Protein AF-A0A840J865-F1 (afdb_monomer_lite)

Organism: NCBI:txid1181879

pLDDT: mean 91.91, std 9.21, range [48.34, 98.06]

Sequence (115 aa):
MIGTKDIAAQLRRWAETQDAPQRAAFEVLDEQGHWLRNKAFIDACVHEDEFEGVVYISWWQAAEAEGELTGSSGEMAVLRFALFLAQDPVGLSSLDSSNRAIVVREFARALGVAR

Structure (mmCIF, N/CA/C/O backbone):
data_AF-A0A840J865-F1
#
_entry.id   AF-A0A840J865-F1
#
loop_
_atom_site.group_PDB
_atom_site.id
_atom_site.type_symbol
_atom_site.label_atom_id
_atom_site.label_alt_id
_atom_site.label_comp_id
_atom_site.label_asym_id
_atom_site.label_entity_id
_atom_site.label_seq_id
_atom_site.pdbx_PDB_ins_code
_atom_site.Cartn_x
_atom_site.Cartn_y
_atom_site.Cartn_z
_atom_site.occupancy
_atom_site.B_iso_or_equiv
_atom_site.auth_seq_id
_atom_site.auth_comp_id
_atom_site.auth_asym_id
_atom_site.auth_atom_id
_atom_site.pdbx_PDB_model_num
ATOM 1 N N . MET A 1 1 ? 8.240 -5.808 -24.562 1.00 48.34 1 MET A N 1
ATOM 2 C CA . MET A 1 1 ? 7.111 -5.211 -23.820 1.00 48.34 1 MET A CA 1
ATOM 3 C C . MET A 1 1 ? 6.376 -6.353 -23.145 1.00 48.34 1 MET A C 1
ATOM 5 O O . MET A 1 1 ? 5.748 -7.144 -23.841 1.00 48.34 1 MET A O 1
ATOM 9 N N . ILE A 1 2 ? 6.548 -6.499 -21.834 1.00 56.19 2 ILE A N 1
ATOM 10 C CA . ILE A 1 2 ? 5.824 -7.488 -21.030 1.00 56.19 2 ILE A CA 1
ATOM 11 C C . ILE A 1 2 ? 4.342 -7.084 -21.058 1.00 56.19 2 ILE A C 1
ATOM 13 O O . ILE A 1 2 ? 4.005 -5.927 -20.809 1.00 56.19 2 ILE A O 1
ATOM 17 N N . GLY A 1 3 ? 3.447 -7.985 -21.466 1.00 58.88 3 GLY A N 1
ATOM 18 C CA . GLY A 1 3 ? 2.014 -7.680 -21.517 1.00 58.88 3 GLY A CA 1
ATOM 19 C C . GLY A 1 3 ? 1.437 -7.503 -20.107 1.00 58.88 3 GLY A C 1
ATOM 20 O O . GLY A 1 3 ? 1.873 -8.164 -19.175 1.00 58.88 3 GLY A O 1
ATOM 21 N N . THR A 1 4 ? 0.404 -6.677 -19.924 1.00 61.50 4 THR A N 1
ATOM 22 C CA . THR A 1 4 ? -0.187 -6.383 -18.596 1.00 61.50 4 THR A CA 1
ATOM 23 C C . THR A 1 4 ? -0.625 -7.634 -17.814 1.00 61.50 4 THR A C 1
ATOM 25 O O . THR A 1 4 ? -0.537 -7.669 -16.591 1.00 61.50 4 THR A O 1
ATOM 28 N N . LYS A 1 5 ? -1.068 -8.693 -18.512 1.00 60.34 5 LYS A N 1
ATOM 29 C CA . LYS A 1 5 ? -1.410 -9.990 -17.891 1.00 60.34 5 LYS A CA 1
ATOM 30 C C . LYS A 1 5 ? -0.199 -10.719 -17.301 1.00 60.34 5 LYS A C 1
ATOM 32 O O . LYS A 1 5 ? -0.360 -11.481 -16.356 1.00 60.34 5 LYS A O 1
ATOM 37 N N . ASP A 1 6 ? 0.975 -10.498 -17.871 1.00 81.06 6 ASP A N 1
ATOM 38 C CA . ASP A 1 6 ? 2.231 -11.095 -17.432 1.00 81.06 6 ASP A CA 1
ATOM 39 C C . ASP A 1 6 ? 2.783 -10.334 -16.210 1.00 81.06 6 ASP A C 1
ATOM 41 O O . ASP A 1 6 ? 3.140 -10.951 -15.209 1.00 81.06 6 ASP A O 1
ATOM 45 N N . ILE A 1 7 ? 2.659 -8.999 -16.200 1.00 84.88 7 ILE A N 1
ATOM 46 C CA . ILE A 1 7 ? 3.040 -8.141 -15.061 1.00 84.88 7 ILE A CA 1
ATOM 47 C C . ILE A 1 7 ? 2.308 -8.541 -13.771 1.00 84.88 7 ILE A C 1
ATOM 49 O O . ILE A 1 7 ? 2.951 -8.779 -12.755 1.00 84.88 7 ILE A O 1
ATOM 53 N N . ALA A 1 8 ? 0.978 -8.681 -13.792 1.00 86.75 8 ALA A N 1
ATOM 54 C CA . ALA A 1 8 ? 0.218 -9.025 -12.582 1.00 86.75 8 ALA A CA 1
ATOM 55 C C . ALA A 1 8 ? 0.602 -10.401 -11.999 1.00 86.75 8 ALA A C 1
ATOM 57 O O . ALA A 1 8 ? 0.644 -10.584 -10.784 1.00 86.75 8 ALA A O 1
ATOM 58 N N . ALA A 1 9 ? 0.911 -11.381 -12.855 1.00 90.19 9 ALA A N 1
ATOM 59 C CA . ALA A 1 9 ? 1.342 -12.708 -12.417 1.00 90.19 9 ALA A CA 1
ATOM 60 C C . ALA A 1 9 ? 2.769 -12.711 -11.844 1.00 90.19 9 ALA A C 1
ATOM 62 O O . ALA A 1 9 ? 3.085 -13.527 -10.976 1.00 90.19 9 ALA A O 1
ATOM 63 N N . GLN A 1 10 ? 3.642 -11.834 -12.339 1.00 91.56 10 GLN A N 1
ATOM 64 C CA . GLN A 1 10 ? 4.982 -11.646 -11.786 1.00 91.56 10 GLN A CA 1
ATOM 65 C C . GLN A 1 10 ? 4.929 -10.887 -10.456 1.00 91.56 10 GLN A C 1
ATOM 67 O O . GLN A 1 10 ? 5.506 -11.354 -9.478 1.00 91.56 10 GLN A O 1
ATOM 72 N N . LEU A 1 11 ? 4.131 -9.819 -10.373 1.00 94.44 11 LEU A N 1
ATOM 73 C CA . LEU A 1 11 ? 3.915 -9.071 -9.134 1.00 94.44 11 LEU A CA 1
ATOM 74 C C . LEU A 1 11 ? 3.311 -9.931 -8.022 1.00 94.44 11 LEU A C 1
ATOM 76 O O . LEU A 1 11 ? 3.740 -9.822 -6.880 1.00 94.44 11 LEU A O 1
ATOM 80 N N . ARG A 1 12 ? 2.378 -10.839 -8.341 1.00 94.81 12 ARG A N 1
ATOM 81 C CA . ARG A 1 12 ? 1.838 -11.774 -7.341 1.00 94.81 12 ARG A CA 1
ATOM 82 C C . ARG A 1 12 ? 2.927 -12.680 -6.755 1.00 94.81 12 ARG A C 1
ATOM 84 O O . ARG A 1 12 ? 2.993 -12.846 -5.545 1.00 94.81 12 ARG A O 1
ATOM 91 N N . ARG A 1 13 ? 3.824 -13.205 -7.599 1.00 93.75 13 ARG A N 1
ATOM 92 C CA . ARG A 1 13 ? 4.977 -14.009 -7.149 1.00 93.75 13 ARG A CA 1
ATOM 93 C C . ARG A 1 13 ? 5.953 -13.193 -6.303 1.00 93.75 13 ARG A C 1
ATOM 95 O O . ARG A 1 13 ? 6.463 -13.697 -5.311 1.00 93.75 13 ARG A O 1
ATOM 102 N N . TRP A 1 14 ? 6.193 -11.937 -6.669 1.00 95.00 14 TRP A N 1
ATOM 103 C CA . TRP A 1 14 ? 6.996 -11.023 -5.860 1.00 95.00 14 TRP A CA 1
ATOM 104 C C . TRP A 1 14 ? 6.339 -10.729 -4.500 1.00 95.00 14 TRP A C 1
ATOM 106 O O . TRP A 1 14 ? 7.009 -10.793 -3.474 1.00 95.00 14 TRP A O 1
ATOM 116 N N . ALA A 1 15 ? 5.026 -10.488 -4.449 1.00 96.38 15 ALA A N 1
ATOM 117 C CA . ALA A 1 15 ? 4.300 -10.195 -3.210 1.00 96.38 15 ALA A CA 1
ATOM 118 C C . ALA A 1 15 ? 4.363 -11.345 -2.183 1.00 96.38 15 ALA A C 1
ATOM 120 O O . ALA A 1 15 ? 4.396 -11.112 -0.970 1.00 96.38 15 ALA A O 1
ATOM 121 N N . GLU A 1 16 ? 4.440 -12.595 -2.651 1.00 95.69 16 GLU A N 1
ATOM 122 C CA . GLU A 1 16 ? 4.618 -13.780 -1.801 1.00 95.69 16 GLU A CA 1
ATOM 123 C C . GLU A 1 16 ? 5.948 -13.771 -1.026 1.00 95.69 16 GLU A C 1
ATOM 125 O O . GLU A 1 16 ? 6.026 -14.372 0.052 1.00 95.69 16 GLU A O 1
ATOM 130 N N . THR A 1 17 ? 6.970 -13.064 -1.522 1.00 94.81 17 THR A N 1
ATOM 131 C CA . THR A 1 17 ? 8.281 -12.940 -0.864 1.00 94.81 17 THR A CA 1
ATOM 132 C C . THR A 1 17 ? 8.385 -11.725 0.059 1.00 94.81 17 THR A C 1
ATOM 134 O O . THR A 1 17 ? 9.350 -11.623 0.815 1.00 94.81 17 THR A O 1
ATOM 137 N N . GLN A 1 18 ? 7.386 -10.835 0.050 1.00 95.06 18 GLN A N 1
ATOM 138 C CA . GLN A 1 18 ? 7.379 -9.620 0.866 1.00 95.06 18 GLN A CA 1
ATOM 139 C C . GLN A 1 18 ? 6.870 -9.862 2.291 1.00 95.06 18 GLN A C 1
ATOM 141 O O . GLN A 1 18 ? 6.214 -10.872 2.587 1.00 95.06 18 GLN A O 1
ATOM 146 N N . ASP A 1 19 ? 7.149 -8.895 3.168 1.00 93.69 19 ASP A N 1
ATOM 147 C CA . ASP A 1 19 ? 6.582 -8.827 4.513 1.00 93.69 19 ASP A CA 1
ATOM 148 C C . ASP A 1 19 ? 5.047 -8.668 4.496 1.00 93.69 19 ASP A C 1
ATOM 150 O O . ASP A 1 19 ? 4.417 -8.428 3.463 1.00 93.69 19 ASP A O 1
ATOM 154 N N . ALA A 1 20 ? 4.417 -8.865 5.658 1.00 94.44 20 ALA A N 1
ATOM 155 C CA . ALA A 1 20 ? 2.960 -8.849 5.752 1.00 94.44 20 ALA A CA 1
ATOM 156 C C . ALA A 1 20 ? 2.329 -7.495 5.349 1.00 94.44 20 ALA A C 1
ATOM 158 O O . ALA A 1 20 ? 1.342 -7.534 4.611 1.00 94.44 20 ALA A O 1
ATOM 159 N N . PRO A 1 21 ? 2.855 -6.322 5.767 1.00 95.44 21 PRO A N 1
ATOM 160 C CA . PRO A 1 21 ? 2.319 -5.031 5.328 1.00 95.44 21 PRO A CA 1
ATOM 161 C C . PRO A 1 21 ? 2.404 -4.804 3.811 1.00 95.44 21 PRO A C 1
ATOM 163 O O . PRO A 1 21 ? 1.399 -4.452 3.192 1.00 95.44 21 PRO A O 1
ATOM 166 N N . GLN A 1 22 ? 3.551 -5.074 3.185 1.00 96.00 22 GLN A N 1
ATOM 167 C CA . GLN A 1 22 ? 3.721 -4.905 1.738 1.00 96.00 22 GLN A CA 1
ATOM 168 C C . GLN A 1 22 ? 2.893 -5.906 0.932 1.00 96.00 22 GLN A C 1
ATOM 170 O O . GLN A 1 22 ? 2.312 -5.553 -0.096 1.00 96.00 22 GLN A O 1
ATOM 175 N N . ARG A 1 23 ? 2.775 -7.150 1.410 1.00 96.94 23 ARG A N 1
ATOM 176 C CA . ARG A 1 23 ? 1.885 -8.138 0.793 1.00 96.94 23 ARG A CA 1
ATOM 177 C C . ARG A 1 23 ? 0.429 -7.691 0.860 1.00 96.94 23 ARG A C 1
ATOM 179 O O . ARG A 1 23 ? -0.260 -7.745 -0.150 1.00 96.94 23 ARG A O 1
ATOM 186 N N . ALA A 1 24 ? -0.030 -7.207 2.014 1.00 96.81 24 ALA A N 1
ATOM 187 C CA . ALA A 1 24 ? -1.387 -6.686 2.162 1.00 96.81 24 ALA A CA 1
ATOM 188 C C . ALA A 1 24 ? -1.641 -5.474 1.248 1.00 96.81 24 ALA A C 1
ATOM 190 O O . ALA A 1 24 ? -2.713 -5.371 0.658 1.00 96.81 24 ALA A O 1
ATOM 191 N N . ALA A 1 25 ? -0.652 -4.590 1.084 1.00 97.62 25 ALA A N 1
ATOM 192 C CA . ALA A 1 25 ? -0.730 -3.483 0.136 1.00 97.62 25 ALA A CA 1
ATOM 193 C C . ALA A 1 25 ? -0.925 -3.966 -1.309 1.00 97.62 25 ALA A C 1
ATOM 195 O O . ALA A 1 25 ? -1.785 -3.444 -2.018 1.00 97.62 25 ALA A O 1
ATOM 196 N N . PHE A 1 26 ? -0.166 -4.981 -1.737 1.00 97.81 26 PHE A N 1
ATOM 197 C CA . PHE A 1 26 ? -0.345 -5.595 -3.052 1.00 97.81 26 PHE A CA 1
ATOM 198 C C . PHE A 1 26 ? -1.743 -6.207 -3.216 1.00 97.81 26 PHE A C 1
ATOM 200 O O . PHE A 1 26 ? -2.411 -5.906 -4.202 1.00 97.81 26 PHE A O 1
ATOM 207 N N . GLU A 1 27 ? -2.202 -7.012 -2.253 1.00 97.56 27 GLU A N 1
ATOM 208 C CA . GLU A 1 27 ? -3.513 -7.680 -2.316 1.00 97.56 27 GLU A CA 1
ATOM 209 C C . GLU A 1 27 ? -4.659 -6.667 -2.448 1.00 97.56 27 GLU A C 1
ATOM 211 O O . GLU A 1 27 ? -5.550 -6.840 -3.274 1.00 97.56 27 GLU A O 1
ATOM 216 N N . VAL A 1 28 ? -4.592 -5.541 -1.728 1.00 97.38 28 VAL A N 1
ATOM 217 C CA . VAL A 1 28 ? -5.562 -4.440 -1.864 1.00 97.38 28 VAL A CA 1
ATOM 218 C C . VAL A 1 28 ? -5.633 -3.916 -3.306 1.00 97.38 28 VAL A C 1
ATOM 220 O O . VAL A 1 28 ? -6.725 -3.662 -3.823 1.00 97.38 28 VAL A O 1
ATOM 223 N N . LEU A 1 29 ? -4.486 -3.742 -3.969 1.00 96.88 29 LEU A N 1
ATOM 224 C CA . LEU A 1 29 ? -4.438 -3.273 -5.357 1.00 96.88 29 LEU A CA 1
ATOM 225 C C . LEU A 1 29 ? -4.876 -4.352 -6.357 1.00 96.88 29 LEU A C 1
ATOM 227 O O . LEU A 1 29 ? -5.511 -4.019 -7.361 1.00 96.88 29 LEU A O 1
ATOM 231 N N . ASP A 1 30 ? -4.549 -5.619 -6.102 1.00 96.06 30 ASP A N 1
ATOM 232 C CA . ASP A 1 30 ? -4.917 -6.754 -6.954 1.00 96.06 30 ASP A CA 1
ATOM 233 C C . ASP A 1 30 ? -6.425 -7.028 -6.917 1.00 96.06 30 ASP A C 1
ATOM 235 O O . ASP A 1 30 ? -7.057 -7.125 -7.972 1.00 96.06 30 ASP A O 1
ATOM 239 N N . GLU A 1 31 ? -7.025 -7.046 -5.723 1.00 95.81 31 GLU A N 1
ATOM 240 C CA . GLU A 1 31 ? -8.469 -7.217 -5.539 1.00 95.81 31 GLU A CA 1
ATOM 241 C C . GLU A 1 31 ? -9.268 -6.077 -6.181 1.00 95.81 31 GLU A C 1
ATOM 243 O O . GLU A 1 31 ? -10.283 -6.313 -6.843 1.00 95.81 31 GLU A O 1
ATOM 248 N N . GLN A 1 32 ? -8.811 -4.830 -6.024 1.00 95.00 32 GLN A N 1
ATOM 249 C CA . GLN A 1 32 ? -9.481 -3.675 -6.620 1.00 95.00 32 GLN A CA 1
ATOM 250 C C . GLN A 1 32 ? -9.272 -3.605 -8.144 1.00 95.00 32 GLN A C 1
ATOM 252 O O . GLN A 1 32 ? -10.170 -3.190 -8.881 1.00 95.00 32 GLN A O 1
ATOM 257 N N . GLY A 1 33 ? -8.104 -4.025 -8.634 1.00 92.12 33 GLY A N 1
ATOM 258 C CA . GLY A 1 33 ? -7.840 -4.324 -10.040 1.00 92.12 33 GLY A CA 1
ATOM 259 C C . GLY A 1 33 ? -7.671 -3.133 -10.994 1.00 92.12 33 GLY A C 1
ATOM 260 O O . GLY A 1 33 ? -7.371 -3.364 -12.170 1.00 92.12 33 GLY A O 1
ATOM 261 N N . HIS A 1 34 ? -7.842 -1.880 -10.551 1.00 94.44 34 HIS A N 1
ATOM 262 C CA . HIS A 1 34 ? -7.605 -0.695 -11.390 1.00 94.44 34 HIS A CA 1
ATOM 263 C C . HIS A 1 34 ? -6.113 -0.401 -11.524 1.00 94.44 34 HIS A C 1
ATOM 265 O O . HIS A 1 34 ? -5.597 -0.320 -12.637 1.00 94.44 34 HIS A O 1
ATOM 271 N N . TRP A 1 35 ? -5.408 -0.247 -10.400 1.00 95.38 35 TRP A N 1
ATOM 272 C CA . TRP A 1 35 ? -4.040 0.283 -10.387 1.00 95.38 35 TRP A CA 1
ATOM 273 C C . TRP A 1 35 ? -3.039 -0.617 -11.111 1.00 95.38 35 TRP A C 1
ATOM 275 O O . TRP A 1 35 ? -2.238 -0.123 -11.898 1.00 95.38 35 TRP A O 1
ATOM 285 N N . LEU A 1 36 ? -3.182 -1.941 -10.994 1.00 93.69 36 LEU A N 1
ATOM 286 C CA . LEU A 1 36 ? -2.354 -2.912 -11.727 1.00 93.69 36 LEU A CA 1
ATOM 287 C C . LEU A 1 36 ? -2.641 -2.972 -13.241 1.00 93.69 36 LEU A C 1
ATOM 289 O O . LEU A 1 36 ? -1.999 -3.726 -13.971 1.00 93.69 36 LEU A O 1
ATOM 293 N N . ARG A 1 37 ? -3.625 -2.210 -13.730 1.00 92.56 37 ARG A N 1
ATOM 294 C CA . ARG A 1 37 ? -3.941 -2.038 -15.159 1.00 92.56 37 ARG A CA 1
ATOM 295 C C . ARG A 1 37 ? -3.780 -0.592 -15.619 1.00 92.56 37 ARG A C 1
ATOM 297 O O . ARG A 1 37 ? -3.839 -0.326 -16.820 1.00 92.56 37 ARG A O 1
ATOM 304 N N . ASN A 1 38 ? -3.599 0.336 -14.686 1.00 94.19 38 ASN A N 1
ATOM 305 C CA . ASN A 1 38 ? -3.426 1.746 -14.968 1.00 94.19 38 ASN A CA 1
ATOM 306 C C . ASN A 1 38 ? -2.012 1.967 -15.513 1.00 94.19 38 ASN A C 1
ATOM 308 O O . ASN A 1 38 ? -1.024 1.729 -14.825 1.00 94.19 38 ASN A O 1
ATOM 312 N N . LYS A 1 39 ? -1.914 2.422 -16.766 1.00 93.88 39 LYS A N 1
ATOM 313 C CA . LYS A 1 39 ? -0.622 2.602 -17.433 1.00 93.88 39 LYS A CA 1
ATOM 314 C C . LYS A 1 39 ? 0.285 3.599 -16.706 1.00 93.88 39 LYS A C 1
ATOM 316 O O . LYS A 1 39 ? 1.468 3.320 -16.584 1.00 93.88 39 LYS A O 1
ATOM 321 N N . ALA A 1 40 ? -0.255 4.718 -16.220 1.00 95.25 40 ALA A N 1
ATOM 322 C CA . ALA A 1 40 ? 0.543 5.723 -15.520 1.00 95.25 40 ALA A CA 1
ATOM 323 C C . ALA A 1 40 ? 1.129 5.157 -14.219 1.00 95.25 40 ALA A C 1
ATOM 325 O O . ALA A 1 40 ? 2.301 5.367 -13.934 1.00 95.25 40 ALA A O 1
ATOM 326 N N . PHE A 1 41 ? 0.341 4.370 -13.481 1.00 96.12 41 PHE A N 1
ATOM 327 C CA . PHE A 1 41 ? 0.828 3.671 -12.294 1.00 96.12 41 PHE A CA 1
ATOM 328 C C . PHE A 1 41 ? 1.909 2.645 -12.633 1.00 96.12 41 PHE A C 1
ATOM 330 O O . PHE A 1 41 ? 2.962 2.654 -12.010 1.00 96.12 41 PHE A O 1
ATOM 337 N N . ILE A 1 42 ? 1.675 1.786 -13.631 1.00 95.25 42 ILE A N 1
ATOM 338 C CA . ILE A 1 42 ? 2.659 0.777 -14.051 1.00 95.25 42 ILE A CA 1
ATOM 339 C C . ILE A 1 42 ? 3.971 1.452 -14.454 1.00 95.25 42 ILE A C 1
ATOM 341 O O . ILE A 1 42 ? 5.021 1.073 -13.953 1.00 95.25 42 ILE A O 1
ATOM 345 N N . ASP A 1 43 ? 3.905 2.465 -15.318 1.00 94.31 43 ASP A N 1
ATOM 346 C CA . ASP A 1 43 ? 5.092 3.152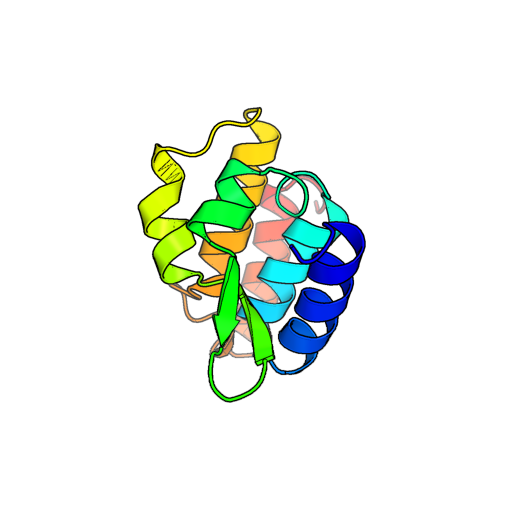 -15.826 1.00 94.31 43 ASP A CA 1
ATOM 347 C C . ASP A 1 43 ? 5.874 3.865 -14.704 1.00 94.31 43 ASP A C 1
ATOM 349 O O . ASP A 1 43 ? 7.098 3.946 -14.774 1.00 94.31 43 ASP A O 1
ATOM 353 N N . ALA A 1 44 ? 5.183 4.387 -13.683 1.00 95.25 44 ALA A N 1
ATOM 354 C CA . ALA A 1 44 ? 5.807 5.136 -12.592 1.00 95.25 44 ALA A CA 1
ATOM 355 C C . ALA A 1 44 ? 6.287 4.262 -11.422 1.00 95.25 44 ALA A C 1
ATOM 357 O O . ALA A 1 44 ? 7.229 4.643 -10.734 1.00 95.25 44 ALA A O 1
ATOM 358 N N . CYS A 1 45 ? 5.622 3.132 -11.166 1.00 96.19 45 CYS A N 1
ATOM 359 C CA . CYS A 1 45 ? 5.743 2.409 -9.896 1.00 96.19 45 CYS A CA 1
ATOM 360 C C . CYS A 1 45 ? 6.202 0.956 -10.045 1.00 96.19 45 CYS A C 1
ATOM 362 O O . CYS A 1 45 ? 6.557 0.336 -9.042 1.00 96.19 45 CYS A O 1
ATOM 364 N N . VAL A 1 46 ? 6.124 0.372 -11.244 1.00 95.25 46 VAL A N 1
ATOM 365 C CA . VAL A 1 46 ? 6.468 -1.034 -11.480 1.00 95.25 46 VAL A CA 1
ATOM 366 C C . VAL A 1 46 ? 7.797 -1.108 -12.212 1.00 95.25 46 VAL A C 1
ATOM 368 O O . VAL A 1 46 ? 7.961 -0.543 -13.292 1.00 95.25 46 VAL A O 1
ATOM 371 N N . HIS A 1 47 ? 8.733 -1.851 -11.634 1.00 93.81 47 HIS A N 1
ATOM 372 C CA . HIS A 1 47 ? 10.090 -1.981 -12.147 1.00 93.81 47 HIS A CA 1
ATOM 373 C C . HIS A 1 47 ? 10.453 -3.446 -12.318 1.00 93.81 47 HIS A C 1
ATOM 375 O O . HIS A 1 47 ? 9.881 -4.321 -11.672 1.00 93.81 47 HIS A O 1
ATOM 381 N N . GLU A 1 48 ? 11.410 -3.697 -13.198 1.00 91.75 48 GLU A N 1
ATOM 382 C CA . GLU A 1 48 ? 12.041 -4.996 -13.379 1.00 91.75 48 GLU A CA 1
ATOM 383 C C . GLU A 1 48 ? 13.478 -4.874 -12.872 1.00 91.75 48 GLU A C 1
ATOM 385 O O . GLU A 1 48 ? 14.195 -3.948 -13.255 1.00 91.75 48 GLU A O 1
ATOM 390 N N . ASP A 1 49 ? 13.882 -5.763 -11.970 1.00 85.38 49 ASP A N 1
ATOM 391 C CA . ASP A 1 49 ? 15.273 -5.863 -11.544 1.00 85.38 49 ASP A CA 1
ATOM 392 C C . ASP A 1 49 ? 16.126 -6.353 -12.724 1.00 85.38 49 ASP A C 1
ATOM 394 O O . ASP A 1 49 ? 15.877 -7.426 -13.275 1.00 85.38 49 ASP A O 1
ATOM 398 N N . GLU A 1 50 ? 17.131 -5.571 -13.122 1.00 74.75 50 GLU A N 1
ATOM 399 C CA . GLU A 1 50 ? 17.959 -5.856 -14.303 1.00 74.75 50 GLU A CA 1
ATOM 400 C C . GLU A 1 50 ? 18.822 -7.123 -14.161 1.00 74.75 50 GLU A C 1
ATOM 402 O O . GLU A 1 50 ? 19.263 -7.682 -15.169 1.00 74.75 50 GLU A O 1
ATOM 407 N N . PHE A 1 51 ? 19.077 -7.586 -12.935 1.00 71.50 51 PHE A N 1
ATOM 408 C CA . PHE A 1 51 ? 19.928 -8.741 -12.654 1.00 71.50 51 PHE A CA 1
ATOM 409 C C . PHE A 1 51 ? 19.121 -10.022 -12.450 1.00 71.50 51 PHE A C 1
ATOM 411 O O . PHE A 1 51 ? 19.545 -11.089 -12.898 1.00 71.50 51 PHE A O 1
ATOM 418 N N . GLU A 1 52 ? 17.968 -9.926 -11.790 1.00 74.62 52 GLU A N 1
ATOM 419 C CA . GLU A 1 52 ? 17.141 -11.086 -11.441 1.00 74.62 52 GLU A CA 1
ATOM 420 C C . GLU A 1 52 ? 15.901 -11.251 -12.335 1.00 74.62 52 GLU A C 1
ATOM 422 O O . GLU A 1 52 ? 15.256 -12.301 -12.300 1.00 74.62 52 GLU A O 1
ATOM 427 N N . GLY A 1 53 ? 15.560 -10.246 -13.153 1.00 80.25 53 GLY A N 1
ATOM 428 C CA . GLY A 1 53 ? 14.344 -10.240 -13.978 1.00 80.25 53 GLY A CA 1
ATOM 429 C C . GLY A 1 53 ? 13.060 -10.246 -13.142 1.00 80.25 53 GLY A C 1
ATOM 430 O O . GLY A 1 53 ? 12.014 -10.713 -13.593 1.00 80.25 53 GLY A O 1
ATOM 431 N N . VAL A 1 54 ? 13.145 -9.805 -11.883 1.00 87.81 54 VAL A N 1
ATOM 432 C CA . VAL A 1 54 ? 12.019 -9.787 -10.945 1.00 87.81 54 VAL A CA 1
ATOM 433 C C . VAL A 1 54 ? 11.242 -8.498 -11.138 1.00 87.81 54 VAL A C 1
ATOM 435 O O . VAL A 1 54 ? 11.788 -7.411 -10.975 1.00 87.81 54 VAL A O 1
ATOM 438 N N . VAL A 1 55 ? 9.950 -8.613 -11.439 1.00 93.56 55 VAL A N 1
ATOM 439 C CA . VAL A 1 55 ? 9.045 -7.461 -11.488 1.00 93.56 55 VAL A CA 1
ATOM 440 C C . VAL A 1 55 ? 8.511 -7.162 -10.089 1.00 93.56 55 VAL A C 1
ATOM 442 O O . VAL A 1 55 ? 7.952 -8.048 -9.441 1.00 93.56 55 VAL A O 1
ATOM 445 N N . TYR A 1 56 ? 8.653 -5.917 -9.639 1.00 94.94 56 TYR A N 1
ATOM 446 C CA . TYR A 1 56 ? 8.272 -5.459 -8.301 1.00 94.94 56 TYR A CA 1
ATOM 447 C C . TYR A 1 56 ? 7.582 -4.091 -8.326 1.00 94.94 56 TYR A C 1
ATOM 449 O 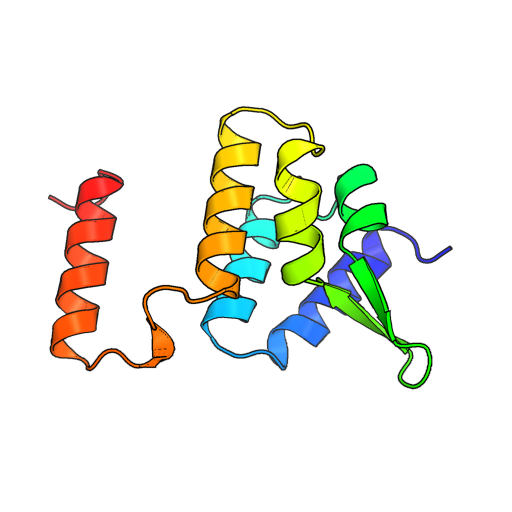O . TYR A 1 56 ? 7.695 -3.339 -9.296 1.00 94.94 56 TYR A O 1
ATOM 457 N N . ILE A 1 57 ? 6.864 -3.761 -7.246 1.00 96.50 57 ILE A N 1
ATOM 458 C CA . ILE A 1 57 ? 6.343 -2.406 -7.016 1.00 96.50 57 ILE A CA 1
ATOM 459 C C . ILE A 1 57 ? 7.337 -1.640 -6.146 1.00 96.50 57 ILE A C 1
ATOM 461 O O . ILE A 1 57 ? 7.662 -2.063 -5.037 1.00 96.50 57 ILE A O 1
ATOM 465 N N . SER A 1 58 ? 7.779 -0.481 -6.622 1.00 96.06 58 SER A N 1
ATOM 466 C CA . SER A 1 58 ? 8.507 0.488 -5.811 1.00 96.06 58 SER A CA 1
ATOM 467 C C . SER A 1 58 ? 7.516 1.346 -5.032 1.00 96.06 58 SER A C 1
ATOM 469 O O . SER A 1 58 ? 6.969 2.326 -5.540 1.00 96.06 58 SER A O 1
ATOM 471 N N . TRP A 1 59 ? 7.266 0.981 -3.773 1.00 95.88 59 TRP A N 1
ATOM 472 C CA . TRP A 1 59 ? 6.346 1.723 -2.902 1.00 95.88 59 TRP A CA 1
ATOM 473 C C . TRP A 1 59 ? 6.806 3.154 -2.617 1.00 95.88 59 TRP A C 1
ATOM 475 O O . TRP A 1 59 ? 5.975 4.036 -2.411 1.00 95.88 59 TRP A O 1
ATOM 485 N N . TRP A 1 60 ? 8.120 3.390 -2.639 1.00 95.56 60 TRP A N 1
ATOM 486 C CA . TRP A 1 60 ? 8.692 4.728 -2.530 1.00 95.56 60 TRP A CA 1
ATOM 487 C C . TRP A 1 60 ? 8.309 5.595 -3.734 1.00 95.56 60 TRP A C 1
ATOM 489 O O . TRP A 1 60 ? 7.728 6.663 -3.559 1.00 95.56 60 TRP A O 1
ATOM 499 N N . GLN A 1 61 ? 8.549 5.111 -4.957 1.00 96.06 61 GLN A N 1
ATOM 500 C CA . GLN A 1 61 ? 8.187 5.858 -6.168 1.00 96.06 61 GLN A CA 1
ATOM 501 C C . GLN A 1 61 ? 6.672 6.002 -6.313 1.00 96.06 61 GLN A C 1
ATOM 503 O O . GLN A 1 61 ? 6.197 7.044 -6.749 1.00 96.06 61 GLN A O 1
ATOM 508 N N . ALA A 1 62 ? 5.898 5.009 -5.871 1.00 95.94 62 ALA A N 1
ATOM 509 C CA . ALA A 1 62 ? 4.446 5.117 -5.827 1.00 95.94 62 ALA A CA 1
ATOM 510 C C . ALA A 1 62 ? 3.957 6.221 -4.872 1.00 95.94 62 ALA A C 1
ATOM 512 O O . ALA A 1 62 ? 2.969 6.890 -5.172 1.00 95.94 62 ALA A O 1
ATOM 513 N N . ALA A 1 63 ? 4.651 6.443 -3.751 1.00 95.44 63 ALA A N 1
ATOM 514 C CA . ALA A 1 63 ? 4.355 7.544 -2.839 1.00 95.44 63 ALA A CA 1
ATOM 515 C C . ALA A 1 63 ? 4.726 8.910 -3.437 1.00 95.44 63 ALA A C 1
ATOM 517 O O . ALA A 1 63 ? 3.959 9.860 -3.304 1.00 95.44 63 ALA A O 1
ATOM 518 N N . GLU A 1 64 ? 5.864 9.008 -4.130 1.00 96.50 64 GLU A N 1
ATOM 519 C CA . GLU A 1 64 ? 6.264 10.232 -4.839 1.00 96.50 64 GLU A CA 1
ATOM 520 C C . GLU A 1 64 ? 5.299 10.569 -5.987 1.00 96.50 64 GLU A C 1
ATOM 522 O O . GLU A 1 64 ? 4.928 11.729 -6.168 1.00 96.50 64 GLU A O 1
ATOM 527 N N . ALA A 1 65 ? 4.839 9.554 -6.723 1.00 95.81 65 ALA A N 1
ATOM 528 C CA . ALA A 1 65 ? 3.945 9.707 -7.867 1.00 95.81 65 ALA A CA 1
ATOM 529 C C . ALA A 1 65 ? 2.463 9.890 -7.487 1.00 95.81 65 ALA A C 1
ATOM 531 O O . ALA A 1 65 ? 1.657 10.229 -8.354 1.00 95.81 65 ALA A O 1
ATOM 532 N N . GLU A 1 66 ? 2.065 9.686 -6.222 1.00 95.62 66 GLU A N 1
ATOM 533 C CA . GLU A 1 66 ? 0.653 9.686 -5.796 1.00 95.62 66 GLU A CA 1
ATOM 534 C C . GLU A 1 66 ? -0.109 10.942 -6.256 1.00 95.62 66 GLU A C 1
ATOM 536 O O . GLU A 1 66 ? -1.251 10.850 -6.709 1.00 95.62 66 GLU A O 1
ATOM 541 N N . GLY A 1 67 ? 0.530 12.114 -6.174 1.00 93.25 67 GLY A N 1
ATOM 542 C CA . GLY A 1 67 ? -0.069 13.397 -6.554 1.00 93.25 67 GLY A CA 1
ATOM 543 C C . GLY A 1 67 ? -0.268 13.594 -8.061 1.00 93.25 67 GLY A C 1
ATOM 544 O O . GLY A 1 67 ? -1.031 14.470 -8.464 1.00 93.25 67 GLY A O 1
ATOM 545 N N . GLU A 1 68 ? 0.398 12.789 -8.885 1.00 95.19 68 GLU A N 1
ATOM 546 C CA . GLU A 1 68 ? 0.352 12.858 -10.350 1.00 95.19 68 GLU A CA 1
ATOM 547 C C . GLU A 1 68 ? -0.578 11.790 -10.946 1.00 95.19 68 GLU A C 1
ATOM 549 O O . GLU A 1 68 ? -1.046 11.906 -12.083 1.00 95.19 68 GLU A O 1
ATOM 554 N N . LEU A 1 69 ? -0.888 10.751 -10.168 1.00 96.38 69 LEU A N 1
ATOM 555 C CA . LEU A 1 69 ? -1.786 9.681 -10.569 1.00 96.38 69 LEU A CA 1
ATOM 556 C C . LEU A 1 69 ? -3.246 10.147 -10.566 1.00 96.38 69 LEU A C 1
ATOM 558 O O . LEU A 1 69 ? -3.712 10.866 -9.685 1.00 96.38 69 LEU A O 1
ATOM 562 N N . THR A 1 70 ? -3.996 9.708 -11.578 1.00 95.69 70 THR A N 1
ATOM 563 C CA . THR A 1 70 ? -5.409 10.062 -11.747 1.00 95.69 70 THR A CA 1
ATOM 564 C C . THR A 1 70 ? -6.289 8.821 -11.646 1.00 95.69 70 THR A C 1
ATOM 566 O O . THR A 1 70 ? -6.109 7.860 -12.395 1.00 95.69 70 THR A O 1
ATOM 569 N N . GLY A 1 71 ? -7.283 8.885 -10.761 1.00 95.12 71 GLY A N 1
ATOM 570 C CA . GLY A 1 71 ? -8.346 7.899 -10.588 1.00 95.12 71 GLY A CA 1
ATOM 571 C C . GLY A 1 71 ? -9.579 8.548 -9.954 1.00 95.12 71 GLY A C 1
ATOM 572 O O . GLY A 1 71 ? -9.562 9.721 -9.572 1.00 95.12 71 GLY A O 1
ATOM 573 N N . SER A 1 72 ? -10.670 7.799 -9.837 1.00 97.31 72 SER A N 1
ATOM 574 C CA . SER A 1 72 ? -11.831 8.203 -9.039 1.00 97.31 72 SER A CA 1
ATOM 575 C C . SER A 1 72 ? -11.455 8.397 -7.566 1.00 97.31 72 SER A C 1
ATOM 577 O O . SER A 1 72 ? -10.444 7.885 -7.086 1.00 97.31 72 SER A O 1
ATOM 579 N N . SER A 1 73 ? -12.300 9.094 -6.803 1.00 97.00 73 SER A N 1
ATOM 580 C CA . SER A 1 73 ? -12.075 9.288 -5.363 1.00 97.00 73 SER A CA 1
ATOM 581 C C . SER A 1 73 ? -11.902 7.965 -4.606 1.00 97.00 73 SER A C 1
ATOM 583 O O . SER A 1 73 ? -11.065 7.885 -3.710 1.00 97.00 73 SER A O 1
ATOM 585 N N . GLY A 1 74 ? -12.649 6.924 -4.990 1.00 96.88 74 GLY A N 1
ATOM 586 C CA . GLY A 1 74 ? -12.523 5.580 -4.427 1.00 96.88 74 GLY A CA 1
ATOM 587 C C . GLY A 1 74 ? -11.212 4.894 -4.815 1.00 96.88 74 GLY A C 1
ATOM 588 O O . GLY A 1 74 ? -10.533 4.352 -3.949 1.00 96.88 74 GLY A O 1
ATOM 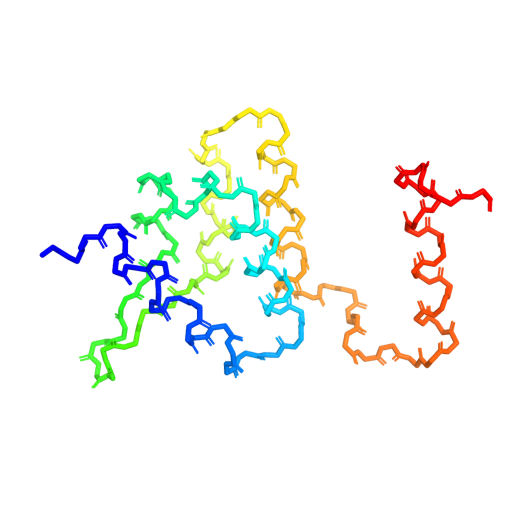589 N N . GLU A 1 75 ? -10.813 4.968 -6.086 1.00 97.81 75 GLU A N 1
ATOM 590 C CA . GLU A 1 75 ? -9.527 4.425 -6.550 1.00 97.81 75 GLU A CA 1
ATOM 591 C C . GLU A 1 75 ? -8.345 5.100 -5.845 1.00 97.81 75 GLU A C 1
ATOM 593 O O . GLU A 1 75 ? -7.448 4.408 -5.364 1.00 97.81 75 GLU A O 1
ATOM 598 N N . MET A 1 76 ? -8.371 6.429 -5.700 1.00 98.06 76 MET A N 1
ATOM 599 C CA . MET A 1 76 ? -7.338 7.173 -4.971 1.00 98.06 76 MET A CA 1
ATOM 600 C C . MET A 1 76 ? -7.313 6.822 -3.479 1.00 98.06 76 MET A C 1
ATOM 602 O O . MET A 1 76 ? -6.239 6.725 -2.890 1.00 98.06 76 MET A O 1
ATOM 606 N N . ALA A 1 77 ? -8.474 6.609 -2.850 1.00 97.31 77 ALA A N 1
ATOM 607 C CA . ALA A 1 77 ? -8.536 6.169 -1.456 1.00 97.31 77 ALA A CA 1
ATOM 608 C C . ALA A 1 77 ? -7.904 4.780 -1.268 1.00 97.31 77 ALA A C 1
ATOM 610 O O . ALA A 1 77 ? -7.156 4.573 -0.314 1.00 97.31 77 ALA A O 1
ATOM 611 N N . VAL A 1 78 ? -8.153 3.856 -2.201 1.00 97.62 78 VAL A N 1
ATOM 612 C CA . VAL A 1 78 ? -7.538 2.521 -2.203 1.00 97.62 78 VAL A CA 1
ATOM 613 C C . VAL A 1 78 ? -6.023 2.605 -2.403 1.00 97.62 78 VAL A C 1
ATOM 615 O O . VAL A 1 78 ? -5.289 1.952 -1.667 1.00 97.62 78 VAL A O 1
ATOM 618 N N . LEU A 1 79 ? -5.543 3.446 -3.328 1.00 98.06 79 LEU A N 1
ATOM 619 C CA . LEU A 1 79 ? -4.104 3.654 -3.533 1.00 98.06 79 LEU A CA 1
ATOM 620 C C . LEU A 1 79 ? -3.422 4.154 -2.259 1.00 98.06 79 LEU A C 1
ATOM 622 O O . LEU A 1 79 ? -2.437 3.575 -1.815 1.00 98.06 79 LEU A O 1
ATOM 626 N N . ARG A 1 80 ? -3.980 5.193 -1.633 1.00 97.88 80 ARG A N 1
ATOM 627 C CA . ARG A 1 80 ? -3.462 5.747 -0.373 1.00 97.88 80 ARG A CA 1
ATOM 628 C C . ARG A 1 80 ? -3.424 4.712 0.739 1.00 97.88 80 ARG A C 1
ATOM 630 O O . ARG A 1 80 ? -2.468 4.670 1.506 1.00 97.88 80 ARG A O 1
ATOM 637 N N . PHE A 1 81 ? -4.455 3.874 0.826 1.00 97.38 81 PHE A N 1
ATOM 638 C CA . PHE A 1 81 ? -4.492 2.801 1.810 1.00 97.38 81 PHE A CA 1
ATOM 639 C C . PHE A 1 81 ? -3.409 1.746 1.547 1.00 97.38 81 PHE A C 1
ATOM 641 O O . PHE A 1 81 ? -2.715 1.355 2.482 1.00 97.38 81 PHE A O 1
ATOM 648 N N . ALA A 1 82 ? -3.197 1.346 0.291 1.00 98.06 82 ALA A N 1
ATOM 649 C CA . ALA A 1 82 ? -2.103 0.448 -0.071 1.00 98.06 82 ALA A CA 1
ATOM 650 C C . ALA A 1 82 ? -0.729 1.056 0.267 1.00 98.06 82 ALA A C 1
ATOM 652 O O . ALA A 1 82 ? 0.094 0.389 0.886 1.00 98.06 82 ALA A O 1
ATOM 653 N N . LEU A 1 83 ? -0.498 2.338 -0.044 1.00 97.56 83 LEU A N 1
ATOM 654 C CA . LEU A 1 83 ? 0.742 3.041 0.313 1.00 97.56 83 LEU A CA 1
ATOM 655 C C . LEU A 1 83 ? 0.960 3.099 1.829 1.00 97.56 83 LEU A C 1
ATOM 657 O O . LEU A 1 83 ? 2.068 2.847 2.300 1.00 97.56 83 LEU A O 1
ATOM 661 N N . PHE A 1 84 ? -0.096 3.381 2.595 1.00 96.56 84 PHE A N 1
ATOM 662 C CA . PHE A 1 84 ? -0.046 3.368 4.054 1.00 96.56 84 PHE A CA 1
ATOM 663 C C . PHE A 1 84 ? 0.349 1.990 4.596 1.00 96.56 84 PHE A C 1
ATOM 665 O O . PHE A 1 84 ? 1.186 1.907 5.488 1.00 96.56 84 PHE A O 1
ATOM 672 N N . LEU A 1 85 ? -0.218 0.908 4.054 1.00 96.44 85 LEU A N 1
ATOM 673 C CA . LEU A 1 85 ? 0.160 -0.450 4.447 1.00 96.44 85 LEU A CA 1
ATOM 674 C C . LEU A 1 85 ? 1.621 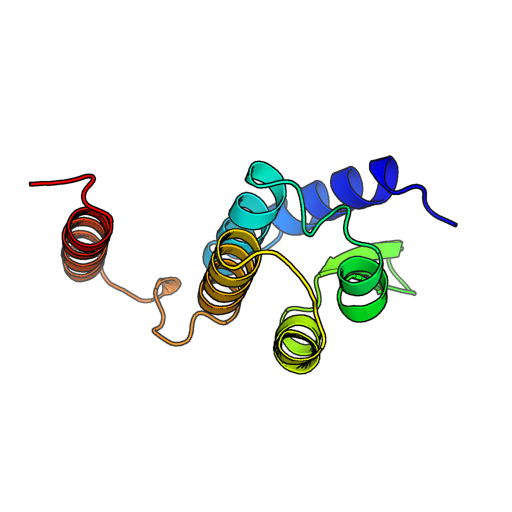-0.744 4.094 1.00 96.44 85 LEU A C 1
ATOM 676 O O . LEU A 1 85 ? 2.370 -1.192 4.953 1.00 96.44 85 LEU A O 1
ATOM 680 N N . ALA A 1 86 ? 2.039 -0.453 2.863 1.00 96.31 86 ALA A N 1
ATOM 681 C CA . ALA A 1 86 ? 3.379 -0.776 2.388 1.00 96.31 86 ALA A CA 1
ATOM 682 C C . ALA A 1 86 ? 4.493 -0.042 3.149 1.00 96.31 86 ALA A C 1
ATOM 684 O O . ALA A 1 86 ? 5.553 -0.616 3.382 1.00 96.31 86 ALA A O 1
ATOM 685 N N . GLN A 1 87 ? 4.262 1.215 3.537 1.00 94.69 87 GLN A N 1
ATOM 686 C CA . GLN A 1 87 ? 5.235 2.011 4.294 1.00 94.69 87 GLN A CA 1
ATOM 687 C C . GLN A 1 87 ? 5.267 1.666 5.788 1.00 94.69 87 GLN A C 1
ATOM 689 O O . GLN A 1 87 ? 6.183 2.093 6.486 1.00 94.69 87 GLN A O 1
ATOM 694 N N . ASP A 1 88 ? 4.256 0.946 6.280 1.00 94.00 88 ASP A N 1
ATOM 695 C CA . ASP A 1 88 ? 4.049 0.610 7.689 1.00 94.00 88 ASP A CA 1
ATOM 696 C C . ASP A 1 88 ? 4.387 1.759 8.677 1.00 94.00 88 ASP A C 1
ATOM 698 O O . ASP A 1 88 ? 5.122 1.558 9.649 1.00 94.00 88 ASP A O 1
ATOM 702 N N . PRO A 1 89 ? 3.870 2.993 8.479 1.00 91.19 89 PRO A N 1
ATOM 703 C CA . PRO A 1 89 ? 4.337 4.175 9.211 1.00 91.19 89 PRO A CA 1
ATOM 704 C C . PRO A 1 89 ? 3.995 4.135 10.707 1.00 91.19 89 PRO A C 1
ATOM 706 O O . PRO A 1 89 ? 4.528 4.915 11.494 1.00 91.19 89 PRO A O 1
ATOM 709 N N . VAL A 1 90 ? 3.085 3.242 11.106 1.00 89.31 90 VAL A N 1
ATOM 710 C CA . VAL A 1 90 ? 2.652 3.036 12.494 1.00 89.31 90 VAL A CA 1
ATOM 711 C C . VAL A 1 90 ? 3.187 1.732 13.097 1.00 89.31 90 VAL A C 1
ATOM 713 O O . VAL A 1 90 ? 2.849 1.414 14.236 1.00 89.31 90 VAL A O 1
ATOM 716 N N . GLY A 1 91 ? 4.003 0.972 12.359 1.00 91.62 91 GLY A N 1
ATOM 717 C CA . GLY A 1 91 ? 4.613 -0.268 12.837 1.00 91.62 91 GLY A CA 1
ATOM 718 C C . GLY A 1 91 ? 3.607 -1.379 13.155 1.00 91.62 91 GLY A C 1
ATOM 719 O O . GLY A 1 91 ? 3.741 -2.048 14.183 1.00 91.62 91 GLY A O 1
ATOM 720 N N . LEU A 1 92 ? 2.602 -1.595 12.298 1.00 89.25 92 LEU A N 1
ATOM 721 C CA . LEU A 1 92 ? 1.609 -2.675 12.374 1.00 89.25 92 LEU A CA 1
ATOM 722 C C . LEU A 1 92 ? 2.268 -4.037 12.614 1.00 89.25 92 LEU A C 1
ATOM 724 O O . LEU A 1 92 ? 1.793 -4.827 13.435 1.00 89.25 92 LEU A O 1
ATOM 728 N N . SER A 1 93 ? 3.385 -4.293 11.931 1.00 86.69 93 SER A N 1
ATOM 729 C CA . SER A 1 93 ? 4.188 -5.514 12.072 1.00 86.69 93 SER A CA 1
ATOM 730 C C . SER A 1 93 ? 4.717 -5.735 13.499 1.00 86.69 93 SER A C 1
ATOM 732 O O . SER A 1 93 ? 4.848 -6.877 13.951 1.00 86.69 93 SER A O 1
ATOM 734 N N . SER A 1 94 ? 4.957 -4.649 14.236 1.00 91.75 94 SER A N 1
ATOM 735 C CA . SER A 1 94 ? 5.584 -4.637 15.562 1.00 91.75 94 SER A CA 1
ATOM 736 C C . SER A 1 94 ? 4.590 -4.616 16.727 1.00 91.75 94 SER A C 1
ATOM 738 O O . SER A 1 94 ? 4.993 -4.781 17.877 1.00 91.75 94 SER A O 1
ATOM 740 N N . LEU A 1 95 ? 3.292 -4.436 16.463 1.00 92.81 95 LEU A N 1
ATOM 741 C CA . LEU A 1 95 ? 2.266 -4.440 17.509 1.00 92.81 95 LEU A CA 1
ATOM 742 C C . LEU A 1 95 ? 2.193 -5.799 18.218 1.00 92.81 95 LEU A C 1
ATOM 744 O O . LEU A 1 95 ? 2.239 -6.844 17.564 1.00 92.81 95 LEU A O 1
ATOM 748 N N . ASP A 1 96 ? 1.994 -5.798 19.537 1.00 95.69 96 ASP A N 1
ATOM 749 C CA . ASP A 1 96 ? 1.634 -7.009 20.284 1.00 95.69 96 ASP A CA 1
ATOM 750 C C . ASP A 1 96 ? 0.181 -7.452 20.007 1.00 95.69 96 ASP A C 1
ATOM 752 O O . ASP A 1 96 ? -0.609 -6.754 19.365 1.00 95.69 96 ASP A O 1
ATOM 756 N N . SER A 1 97 ? -0.196 -8.637 20.494 1.00 93.31 97 SER A N 1
ATOM 757 C CA . SER A 1 97 ? -1.520 -9.222 20.246 1.00 93.31 97 SER A CA 1
ATOM 758 C C . SER A 1 97 ? -2.686 -8.398 20.808 1.00 93.31 97 SER A C 1
ATOM 760 O O . SER A 1 97 ? -3.754 -8.373 20.192 1.00 93.31 97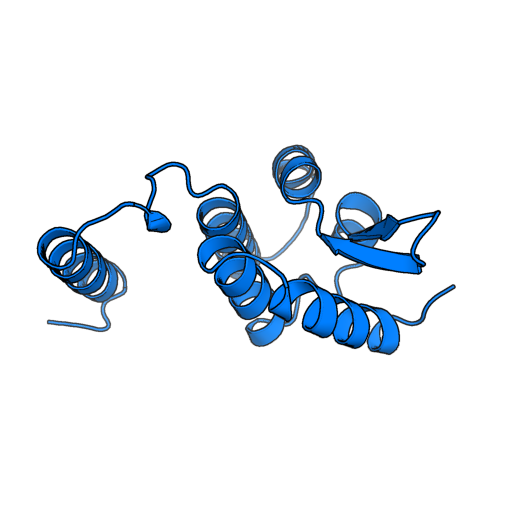 SER A O 1
ATOM 762 N N . SER A 1 98 ? -2.498 -7.708 21.936 1.00 94.56 98 SER A N 1
ATOM 763 C CA . SER A 1 98 ? -3.531 -6.875 22.562 1.00 94.56 98 SER A CA 1
ATOM 764 C C . SER A 1 98 ? -3.787 -5.618 21.732 1.00 94.56 98 SER A C 1
ATOM 766 O O . SER A 1 98 ? -4.927 -5.318 21.367 1.00 94.56 98 SER A O 1
ATOM 768 N N . ASN A 1 99 ? -2.713 -4.925 21.349 1.00 95.06 99 ASN A N 1
ATOM 769 C CA . ASN A 1 99 ? -2.784 -3.721 20.532 1.00 95.06 99 ASN A CA 1
ATOM 770 C C . ASN A 1 99 ? -3.323 -4.015 19.122 1.00 95.06 99 ASN A C 1
ATOM 772 O O . ASN A 1 99 ? -4.167 -3.265 18.629 1.00 95.06 99 ASN A O 1
ATOM 776 N N . ARG A 1 100 ? -2.952 -5.150 18.505 1.00 94.06 100 ARG A N 1
ATOM 777 C CA . ARG A 1 100 ? -3.541 -5.597 17.224 1.00 94.06 100 ARG A CA 1
ATOM 778 C C . ARG A 1 100 ? -5.058 -5.750 17.307 1.00 94.06 100 ARG A C 1
ATOM 780 O O . ARG A 1 100 ? -5.766 -5.282 16.419 1.00 94.06 100 ARG A O 1
ATOM 787 N N . ALA A 1 101 ? -5.569 -6.374 18.370 1.00 94.31 101 ALA A N 1
ATOM 788 C CA . ALA A 1 101 ? -7.007 -6.578 18.538 1.00 94.31 101 ALA A CA 1
ATOM 789 C C . ALA A 1 101 ? -7.774 -5.251 18.674 1.00 94.31 101 ALA A C 1
ATOM 791 O O . ALA A 1 101 ? -8.884 -5.126 18.155 1.00 94.31 101 ALA A O 1
ATOM 792 N N . ILE A 1 102 ? -7.181 -4.253 19.340 1.00 95.75 102 ILE A N 1
ATOM 793 C CA . ILE A 1 102 ? -7.751 -2.903 19.436 1.00 95.75 102 ILE A CA 1
ATOM 794 C C . ILE A 1 102 ? -7.789 -2.249 18.053 1.00 95.75 102 ILE A C 1
ATOM 796 O O . ILE A 1 102 ? -8.860 -1.822 17.627 1.00 95.75 102 ILE A O 1
ATOM 800 N N . VAL A 1 103 ? -6.662 -2.222 17.334 1.00 94.06 103 VAL A N 1
ATOM 801 C CA . VAL A 1 103 ? -6.571 -1.600 16.002 1.00 94.06 103 VAL A CA 1
ATOM 802 C C . VAL A 1 103 ? -7.572 -2.222 15.033 1.00 94.06 103 VAL A C 1
ATOM 804 O O . VAL A 1 103 ? -8.347 -1.496 14.420 1.00 94.06 103 VAL A O 1
ATOM 807 N N . VAL A 1 104 ? -7.626 -3.555 14.940 1.00 94.12 104 VAL A N 1
ATOM 808 C CA . VAL A 1 104 ? -8.565 -4.255 14.047 1.00 94.12 104 VAL A CA 1
ATOM 809 C C . VAL A 1 104 ? -10.017 -3.912 14.384 1.00 94.12 104 VAL A C 1
ATOM 811 O O . VAL A 1 104 ? -10.800 -3.605 13.485 1.00 94.12 104 VAL A O 1
ATOM 814 N N . ARG A 1 105 ? -10.387 -3.930 15.672 1.00 95.81 105 ARG A N 1
ATOM 815 C CA . ARG A 1 105 ? -11.758 -3.632 16.107 1.00 95.81 105 ARG A CA 1
ATOM 816 C C . ARG A 1 105 ? -12.159 -2.197 15.775 1.00 95.81 105 ARG A C 1
ATOM 818 O O . ARG A 1 105 ? -13.239 -1.985 15.228 1.00 95.81 105 ARG A O 1
ATOM 825 N N . GLU A 1 106 ? -11.315 -1.222 16.101 1.00 96.44 106 GLU A N 1
ATOM 826 C CA . GLU A 1 106 ? -11.637 0.186 15.852 1.00 96.44 106 GLU A CA 1
ATOM 827 C C . GLU A 1 106 ? -11.586 0.527 14.356 1.00 96.44 106 GLU A C 1
ATOM 829 O O . GLU A 1 106 ? -12.420 1.294 13.881 1.00 96.44 106 GLU A O 1
ATOM 834 N N . PHE A 1 107 ? -10.700 -0.105 13.580 1.00 93.75 107 PHE A N 1
ATOM 835 C CA . PHE A 1 107 ? -10.676 0.042 12.123 1.00 93.75 107 PHE A CA 1
ATOM 836 C C . PHE A 1 107 ? -11.952 -0.519 11.480 1.00 93.75 107 PHE A C 1
ATOM 838 O O . PHE A 1 107 ? -12.589 0.152 10.670 1.00 93.75 107 PHE A O 1
ATOM 845 N N . ALA A 1 108 ? -12.401 -1.704 11.904 1.00 95.12 108 ALA A N 1
ATOM 846 C CA . ALA A 1 108 ? -13.666 -2.285 11.455 1.00 95.12 108 ALA A CA 1
ATOM 847 C C . ALA A 1 108 ? -14.882 -1.403 11.812 1.00 95.12 108 ALA A C 1
ATOM 849 O O . ALA A 1 108 ? -15.828 -1.299 11.027 1.00 95.12 108 ALA A O 1
ATOM 850 N N . ARG A 1 109 ? -14.856 -0.732 12.971 1.00 96.38 109 ARG A N 1
ATOM 851 C CA . ARG A 1 109 ? -15.876 0.258 13.359 1.00 96.38 109 ARG A CA 1
ATOM 852 C C . ARG A 1 109 ? -15.826 1.507 12.487 1.00 96.38 109 ARG A C 1
ATOM 854 O O . ARG A 1 109 ? -16.871 1.954 12.028 1.00 96.38 109 ARG A O 1
ATOM 861 N N . ALA A 1 110 ? -14.634 2.034 12.212 1.00 94.81 110 ALA A N 1
ATOM 862 C CA . ALA A 1 110 ? -14.447 3.188 11.333 1.00 94.81 110 ALA A CA 1
ATOM 863 C C . ALA A 1 110 ? -14.919 2.910 9.894 1.00 94.81 110 ALA A C 1
ATOM 865 O O . ALA A 1 110 ? -15.492 3.789 9.256 1.00 94.81 110 ALA A O 1
ATOM 866 N N . LEU A 1 111 ? -14.752 1.673 9.412 1.00 93.56 111 LEU A N 1
ATOM 867 C CA . LEU A 1 111 ? -15.292 1.202 8.131 1.00 93.56 111 LEU A CA 1
ATOM 868 C C . LEU A 1 111 ? -16.810 0.939 8.147 1.00 93.56 111 LEU A C 1
ATOM 870 O O . LEU A 1 111 ? -17.394 0.674 7.098 1.00 93.56 111 LEU A O 1
ATOM 874 N N . GLY A 1 112 ? -17.462 0.969 9.313 1.00 96.00 112 GLY A N 1
ATOM 875 C CA . GLY A 1 112 ? -18.891 0.677 9.453 1.00 96.00 112 GLY A CA 1
ATOM 876 C C . GLY A 1 112 ? -19.262 -0.803 9.294 1.00 96.00 112 GLY A C 1
ATOM 877 O O . GLY A 1 112 ? -20.440 -1.115 9.120 1.00 96.00 112 GLY A O 1
ATOM 878 N N . VAL A 1 113 ? -18.287 -1.719 9.359 1.00 92.75 113 VAL A N 1
ATOM 879 C CA . VAL A 1 113 ? -18.507 -3.173 9.213 1.00 92.75 113 VAL A CA 1
ATOM 880 C C . VAL A 1 113 ? -18.628 -3.907 10.553 1.00 92.75 113 VAL A C 1
ATOM 882 O O . VAL A 1 113 ? -19.102 -5.040 10.592 1.00 92.75 113 VAL A O 1
ATOM 885 N N . ALA A 1 114 ? -18.252 -3.263 11.662 1.00 83.06 114 ALA A N 1
ATOM 886 C CA . ALA A 1 114 ? -18.447 -3.760 13.024 1.00 83.06 114 ALA A CA 1
ATOM 887 C C . ALA A 1 114 ? -19.223 -2.745 13.882 1.00 83.06 114 ALA A C 1
ATOM 889 O O . ALA A 1 114 ? -19.066 -1.536 13.709 1.00 83.06 114 ALA A O 1
ATOM 890 N N . ARG A 1 115 ? -20.057 -3.246 14.806 1.00 65.44 115 ARG A N 1
ATOM 891 C CA . ARG A 1 115 ? -20.836 -2.441 15.768 1.00 65.44 115 ARG A CA 1
ATOM 892 C C . ARG A 1 115 ? -20.148 -2.313 17.126 1.00 65.44 115 ARG A C 1
ATOM 894 O O . ARG A 1 115 ? -19.352 -3.197 17.519 1.00 65.44 115 ARG A O 1
#

Foldseek 3Di:
DQDLVRLLVLALVVLVVDDPLLVVLNVLCVVVVPLSVPPVNCVQFWDADPPPRRIYGRLVSLVVCLVVDDDPPVVSVSSVSSSCSNVVPVPLVPDDPVVVVVCVQVVCVVVVNHD

Radius of gyration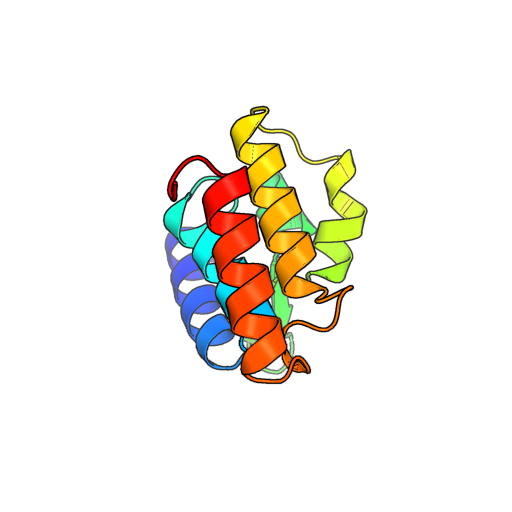: 15.2 Å; chains: 1; bounding box: 41×27×46 Å

Secondary structure (DSSP, 8-state):
---HHHHHHHHHHHHTTS-HHHHHHHHHHHHH-SGGG-HHHHHHHEEE-TTT--EEE-HHHHHHHTTT----HHHHHHHHHHHHHHH-TT-GGG--HHHHHHHHHHHHHHTTS--